Protein AF-A0A529NW35-F1 (afdb_monomer)

Mean predicted aligned error: 3.07 Å

Structure (mmCIF, N/CA/C/O backbone):
data_AF-A0A529NW35-F1
#
_entry.id   AF-A0A529NW35-F1
#
loop_
_atom_site.group_PDB
_atom_site.id
_atom_site.type_symbol
_atom_site.label_atom_id
_atom_site.label_alt_id
_atom_site.label_comp_id
_atom_site.label_asym_id
_atom_site.label_entity_id
_atom_site.label_seq_id
_atom_site.pdbx_PDB_ins_code
_atom_site.Cartn_x
_atom_site.Cartn_y
_atom_site.Cartn_z
_atom_site.occupancy
_atom_site.B_iso_or_equiv
_atom_site.auth_seq_id
_atom_si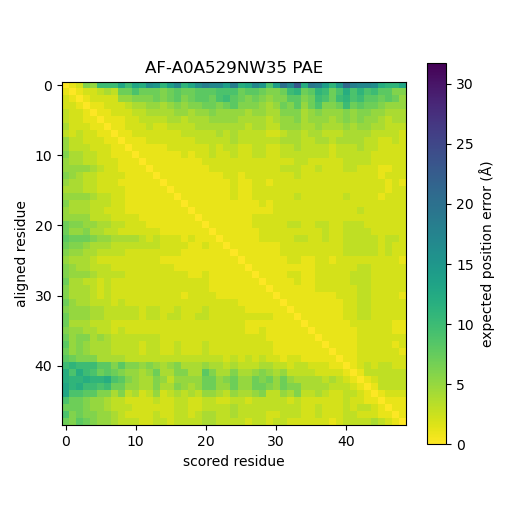te.auth_comp_id
_atom_site.auth_asym_id
_atom_site.auth_atom_id
_atom_site.pdbx_PDB_model_num
ATOM 1 N N . MET A 1 1 ? 9.604 -10.390 -29.433 1.00 75.81 1 MET A N 1
ATOM 2 C CA . MET A 1 1 ? 8.894 -9.134 -29.757 1.00 75.81 1 MET A CA 1
ATOM 3 C C . MET A 1 1 ? 8.389 -8.549 -28.449 1.00 75.81 1 MET A C 1
ATOM 5 O O . MET A 1 1 ? 7.648 -9.238 -27.761 1.00 75.81 1 MET A O 1
ATOM 9 N N . ILE A 1 2 ? 8.853 -7.363 -28.050 1.00 90.31 2 ILE A N 1
ATOM 10 C CA . ILE A 1 2 ? 8.349 -6.691 -26.841 1.00 90.31 2 ILE A CA 1
ATOM 11 C C . ILE A 1 2 ? 7.020 -6.017 -27.204 1.00 90.31 2 ILE A C 1
ATOM 13 O O . ILE A 1 2 ? 6.972 -5.290 -28.191 1.00 90.31 2 ILE A O 1
ATOM 17 N N . ILE A 1 3 ? 5.958 -6.290 -26.436 1.00 94.69 3 ILE A N 1
ATOM 18 C CA . ILE A 1 3 ? 4.603 -5.747 -26.670 1.00 94.69 3 ILE A CA 1
ATOM 19 C C . ILE A 1 3 ? 4.423 -4.379 -25.982 1.00 94.69 3 ILE A C 1
ATOM 21 O O . ILE A 1 3 ? 3.651 -3.548 -26.447 1.00 94.69 3 ILE A O 1
ATOM 25 N N . GLY A 1 4 ? 5.182 -4.106 -24.918 1.00 95.00 4 GLY A N 1
ATOM 26 C CA . GLY A 1 4 ? 5.220 -2.806 -24.250 1.00 95.00 4 GLY A CA 1
ATOM 27 C C . GLY A 1 4 ? 6.154 -2.800 -23.040 1.00 95.00 4 GLY A C 1
ATOM 28 O O . GLY A 1 4 ? 6.569 -3.860 -22.569 1.00 95.00 4 GLY A O 1
ATOM 29 N N . ILE A 1 5 ? 6.485 -1.601 -22.552 1.00 95.12 5 ILE A N 1
ATOM 30 C CA . ILE A 1 5 ? 7.300 -1.368 -21.351 1.00 95.12 5 ILE A CA 1
ATOM 31 C C . ILE A 1 5 ? 6.610 -0.284 -20.517 1.00 95.12 5 ILE A C 1
ATOM 33 O O . ILE A 1 5 ? 6.128 0.702 -21.071 1.00 95.12 5 ILE A O 1
ATOM 37 N N . GLY A 1 6 ? 6.581 -0.466 -19.198 1.00 95.25 6 GLY A N 1
ATOM 38 C CA . GLY A 1 6 ? 6.089 0.520 -18.242 1.00 95.25 6 GLY A CA 1
ATOM 39 C C . GLY A 1 6 ? 7.073 0.696 -17.090 1.00 95.25 6 GLY A C 1
ATOM 40 O O . GLY A 1 6 ? 7.765 -0.247 -16.710 1.00 95.25 6 GLY A O 1
ATOM 41 N N . SER A 1 7 ? 7.134 1.911 -16.556 1.00 96.12 7 SER A N 1
ATOM 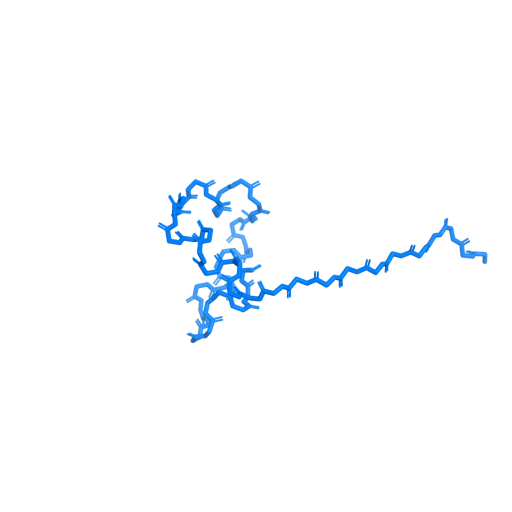42 C CA . SER A 1 7 ? 7.904 2.266 -15.365 1.00 96.12 7 SER A CA 1
ATOM 43 C C . SER A 1 7 ? 7.068 3.228 -14.533 1.00 96.12 7 SER A C 1
ATOM 45 O O . SER A 1 7 ? 6.413 4.105 -15.098 1.00 96.12 7 SER A O 1
ATOM 47 N N . ASP A 1 8 ? 7.085 3.054 -13.216 1.00 95.38 8 ASP A N 1
ATOM 48 C CA . ASP A 1 8 ? 6.418 3.943 -12.271 1.00 95.38 8 ASP A CA 1
ATOM 49 C C . ASP A 1 8 ? 7.277 4.134 -11.018 1.00 95.38 8 ASP A C 1
ATOM 51 O O . ASP A 1 8 ? 8.090 3.277 -10.661 1.00 95.38 8 ASP A O 1
ATOM 55 N N . LEU A 1 9 ? 7.091 5.281 -10.366 1.00 96.38 9 LEU A N 1
ATOM 56 C CA . LEU A 1 9 ? 7.727 5.640 -9.109 1.00 96.38 9 LEU A CA 1
ATOM 57 C C . LEU A 1 9 ? 6.710 6.332 -8.205 1.00 96.38 9 LEU A C 1
ATOM 59 O O . LEU A 1 9 ? 6.052 7.297 -8.597 1.00 96.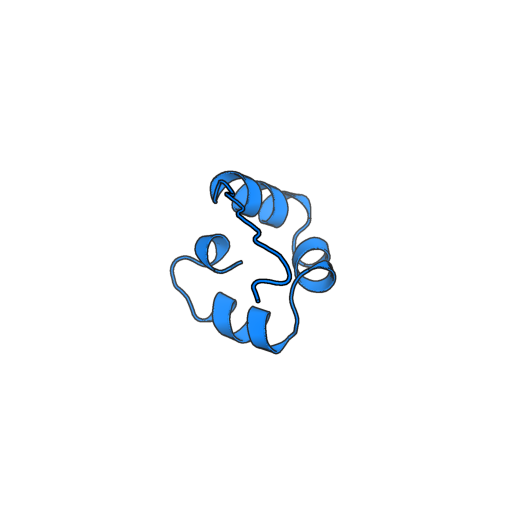38 9 LEU A O 1
ATOM 63 N N . ILE A 1 10 ? 6.662 5.900 -6.947 1.00 94.56 10 ILE A N 1
ATOM 64 C CA . ILE A 1 10 ? 5.805 6.497 -5.931 1.00 94.56 10 ILE A CA 1
ATOM 65 C C . ILE A 1 10 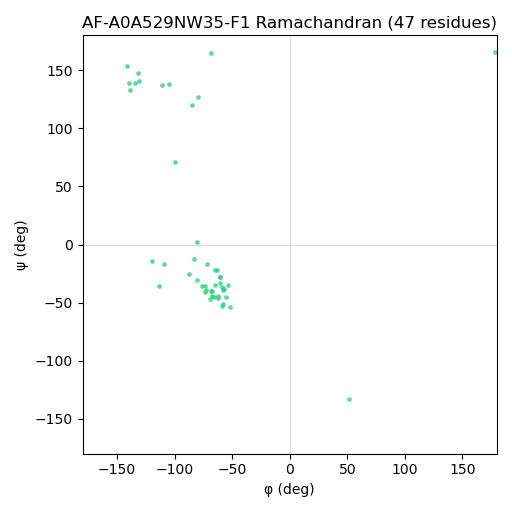? 6.592 6.801 -4.659 1.00 94.56 10 ILE A C 1
ATOM 67 O O . ILE A 1 10 ? 7.458 6.045 -4.226 1.00 94.56 10 ILE A O 1
ATOM 71 N N . ASP A 1 11 ? 6.277 7.944 -4.060 1.00 96.94 11 ASP A N 1
ATOM 72 C CA . ASP A 1 11 ? 6.797 8.340 -2.758 1.00 96.94 11 ASP A CA 1
ATOM 73 C C . ASP A 1 11 ? 5.928 7.725 -1.657 1.00 96.94 11 ASP 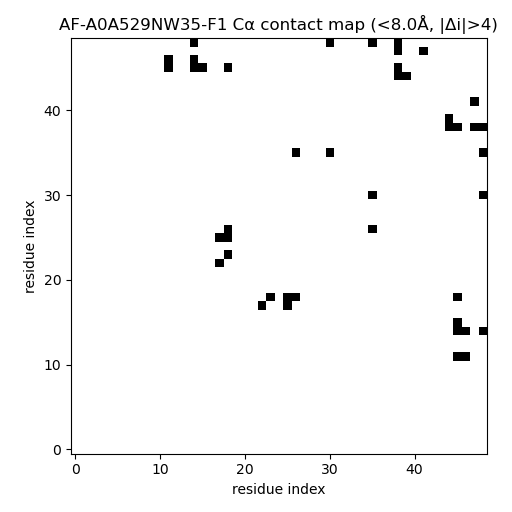A C 1
ATOM 75 O O . ASP A 1 11 ? 4.733 8.025 -1.572 1.00 96.94 11 ASP A O 1
ATOM 79 N N . ILE A 1 12 ? 6.535 6.911 -0.792 1.00 96.19 12 ILE A N 1
ATOM 80 C CA . ILE A 1 12 ? 5.868 6.233 0.331 1.00 96.19 12 ILE A CA 1
ATOM 81 C C . ILE A 1 12 ? 5.118 7.235 1.221 1.00 96.19 12 ILE A C 1
ATOM 83 O O . ILE A 1 12 ? 4.000 6.965 1.655 1.00 96.19 12 ILE A O 1
ATOM 87 N N . ARG A 1 13 ? 5.643 8.456 1.388 1.00 96.75 13 ARG A N 1
ATOM 88 C CA . ARG A 1 13 ? 5.001 9.510 2.196 1.00 96.75 13 ARG A CA 1
ATOM 89 C C . ARG A 1 13 ? 3.646 9.943 1.639 1.00 96.75 13 ARG A C 1
ATOM 91 O O . ARG A 1 13 ? 2.822 10.513 2.354 1.00 96.75 13 ARG A O 1
ATOM 98 N N . ARG A 1 14 ? 3.388 9.719 0.345 1.00 96.56 14 ARG A N 1
ATOM 99 C CA . ARG A 1 14 ? 2.067 9.958 -0.262 1.00 96.56 14 ARG A CA 1
ATOM 100 C C . ARG A 1 14 ? 1.078 8.857 0.100 1.00 96.56 14 ARG A C 1
ATOM 102 O O . ARG A 1 14 ? -0.100 9.166 0.291 1.00 96.56 14 ARG A O 1
ATOM 109 N N . ILE A 1 15 ? 1.543 7.612 0.196 1.00 96.19 15 ILE A N 1
ATOM 110 C CA . ILE A 1 15 ? 0.721 6.488 0.648 1.00 96.19 15 ILE A CA 1
ATOM 111 C C . ILE A 1 15 ? 0.374 6.665 2.123 1.00 96.19 15 ILE A C 1
ATOM 113 O O . ILE A 1 15 ? -0.801 6.582 2.463 1.00 96.19 15 ILE A O 1
ATOM 117 N N . GLU A 1 16 ? 1.340 7.042 2.966 1.00 96.69 16 GLU A N 1
ATOM 118 C CA . GLU A 1 16 ? 1.105 7.364 4.383 1.00 96.69 16 GLU A CA 1
ATOM 119 C C . GLU A 1 16 ? -0.018 8.396 4.548 1.00 96.69 16 GLU A C 1
ATOM 121 O O . GLU A 1 16 ? -1.038 8.112 5.172 1.00 96.69 16 GLU A O 1
ATOM 126 N N . LYS A 1 17 ? 0.090 9.546 3.868 1.00 97.69 17 LYS A N 1
ATOM 127 C CA . LYS A 1 17 ? -0.951 10.590 3.901 1.00 97.69 17 LYS A CA 1
ATOM 128 C C . LYS A 1 17 ? -2.306 10.110 3.381 1.00 97.69 17 LYS A C 1
ATOM 130 O O . LYS A 1 17 ? -3.345 10.585 3.831 1.00 97.69 17 LYS A O 1
ATOM 135 N N . SER A 1 18 ? -2.317 9.207 2.402 1.00 97.12 18 SER A N 1
ATOM 136 C CA . SER A 1 18 ? -3.561 8.667 1.840 1.00 97.12 18 SER A CA 1
ATOM 137 C C . SER A 1 18 ? -4.226 7.691 2.806 1.00 97.12 18 SER A C 1
ATOM 139 O O . SER A 1 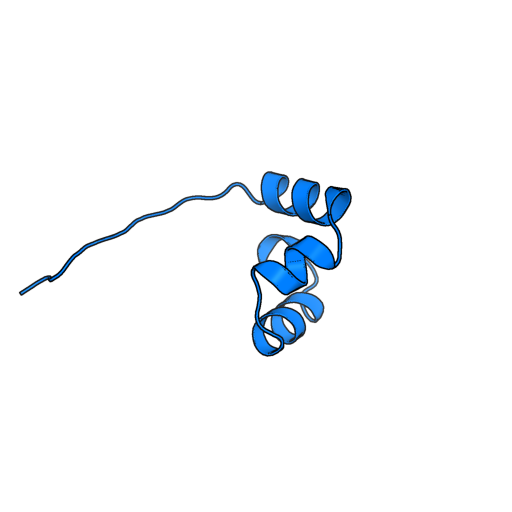18 ? -5.442 7.757 2.990 1.00 97.12 18 SER A O 1
ATOM 141 N N . LEU A 1 19 ? -3.435 6.842 3.464 1.00 95.94 19 LEU A N 1
ATOM 142 C CA . LEU A 1 19 ? -3.888 5.953 4.529 1.00 95.94 19 LEU A CA 1
ATOM 143 C C . LEU A 1 19 ? -4.430 6.756 5.716 1.00 95.94 19 LEU A C 1
ATOM 145 O O . LEU A 1 19 ? -5.517 6.452 6.192 1.00 95.94 19 LEU A O 1
ATOM 149 N N . GLU A 1 20 ? -3.744 7.819 6.139 1.00 96.75 20 GLU A N 1
ATOM 150 C CA . GLU A 1 20 ? -4.221 8.714 7.202 1.00 96.75 20 GLU A CA 1
ATOM 151 C C . GLU A 1 20 ? -5.531 9.416 6.820 1.00 96.75 20 GLU A C 1
ATOM 153 O O . GLU A 1 20 ? -6.476 9.458 7.606 1.00 96.75 20 GLU A O 1
ATOM 158 N N . ARG A 1 21 ? -5.619 9.952 5.595 1.00 98.00 21 ARG A N 1
ATOM 159 C CA . ARG A 1 21 ? -6.776 10.740 5.148 1.00 98.00 21 ARG A CA 1
ATOM 160 C C . ARG A 1 21 ? -8.018 9.897 4.866 1.00 98.00 21 ARG A C 1
ATOM 162 O O . ARG A 1 21 ? -9.137 10.378 5.040 1.00 98.00 21 ARG A O 1
ATOM 169 N N . HIS A 1 22 ? -7.839 8.692 4.335 1.00 97.44 22 HIS A N 1
ATOM 170 C CA . HIS A 1 22 ? -8.934 7.890 3.784 1.00 97.44 22 HIS A CA 1
ATOM 171 C C . HIS A 1 22 ? -9.123 6.542 4.482 1.00 97.44 22 HIS A C 1
ATOM 173 O O . HIS A 1 22 ? -10.170 5.915 4.296 1.00 97.44 22 HIS A O 1
ATOM 179 N N . GLY A 1 23 ? -8.149 6.097 5.277 1.00 94.75 23 GLY A N 1
ATOM 180 C CA . GLY A 1 23 ? -8.208 4.860 6.047 1.00 94.75 23 GLY A CA 1
ATOM 181 C C . GLY A 1 23 ? -8.604 3.657 5.198 1.00 94.75 23 GLY A C 1
ATOM 182 O O . GLY A 1 23 ? -8.123 3.461 4.077 1.00 94.75 23 GLY A O 1
ATOM 183 N N . GLN A 1 24 ? -9.554 2.879 5.717 1.00 95.94 24 GLN A N 1
ATOM 184 C CA . GLN A 1 24 ? -9.995 1.631 5.100 1.00 95.94 24 GLN A CA 1
ATOM 185 C C . GLN A 1 24 ? -10.582 1.813 3.695 1.00 95.94 24 GLN A C 1
ATOM 187 O O . GLN A 1 24 ? -10.457 0.922 2.858 1.00 95.94 24 GLN A O 1
ATOM 192 N N . ARG A 1 25 ? -11.165 2.981 3.391 1.00 97.62 25 ARG A N 1
ATOM 193 C CA . ARG A 1 25 ? -11.727 3.259 2.063 1.00 97.62 25 ARG A CA 1
ATOM 194 C C . ARG A 1 25 ? -10.649 3.295 0.977 1.00 97.62 25 ARG A C 1
ATOM 196 O O . ARG A 1 25 ? -10.927 2.907 -0.154 1.00 97.62 25 ARG A O 1
ATOM 203 N N . PHE A 1 26 ? -9.445 3.778 1.291 1.00 97.31 26 PHE A N 1
ATOM 204 C CA . PHE A 1 26 ? -8.322 3.727 0.350 1.00 97.31 26 PHE A CA 1
ATOM 205 C C . PHE A 1 26 ? -7.860 2.287 0.146 1.00 97.31 26 PHE A C 1
ATOM 207 O O . PHE A 1 26 ? -7.738 1.842 -0.992 1.00 97.31 26 PHE A O 1
ATOM 214 N N . ILE A 1 27 ? -7.704 1.551 1.247 1.00 96.81 27 ILE A N 1
ATOM 215 C CA . ILE A 1 27 ? -7.232 0.167 1.233 1.00 96.81 27 ILE A CA 1
ATOM 216 C C . ILE A 1 27 ? -8.163 -0.718 0.387 1.00 96.81 27 ILE A C 1
ATOM 218 O O . ILE A 1 27 ? -7.717 -1.341 -0.570 1.00 96.81 27 ILE A O 1
ATOM 222 N N . GLN A 1 28 ? -9.469 -0.694 0.661 1.00 97.50 28 GLN A N 1
ATOM 223 C CA . GLN A 1 28 ? -10.465 -1.511 -0.048 1.00 97.50 28 GLN A CA 1
ATOM 224 C C . GLN A 1 28 ? -10.622 -1.155 -1.532 1.00 97.50 28 GLN A C 1
ATOM 226 O O . GLN A 1 28 ? -11.131 -1.960 -2.306 1.00 97.50 28 GLN A O 1
ATOM 231 N N . ARG A 1 29 ? -10.231 0.059 -1.937 1.00 97.50 29 ARG A N 1
ATOM 232 C CA . ARG A 1 29 ? -10.339 0.500 -3.331 1.00 97.50 29 ARG A CA 1
ATOM 233 C C 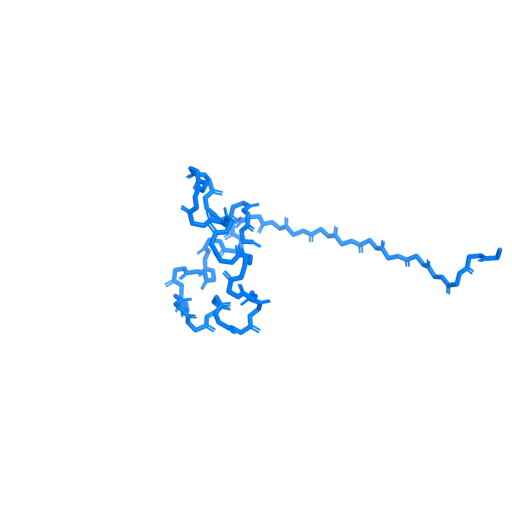. ARG A 1 29 ? -9.192 -0.020 -4.198 1.00 97.50 29 ARG A C 1
ATOM 235 O O . ARG A 1 29 ? -9.387 -0.160 -5.401 1.00 97.50 29 ARG A O 1
ATOM 242 N N . ILE A 1 30 ? -8.011 -0.212 -3.613 1.00 96.75 30 ILE A N 1
ATOM 243 C CA . ILE A 1 30 ? -6.766 -0.440 -4.360 1.00 96.75 30 ILE A CA 1
ATOM 244 C C . ILE A 1 30 ? -6.211 -1.849 -4.139 1.00 96.75 30 ILE A C 1
ATOM 246 O O . ILE A 1 30 ? -5.684 -2.428 -5.082 1.00 96.75 30 ILE A O 1
ATOM 250 N N . TYR A 1 31 ? -6.356 -2.408 -2.935 1.00 96.75 31 TYR A N 1
ATOM 251 C CA . TYR A 1 31 ? -5.742 -3.682 -2.560 1.00 96.75 31 TYR A CA 1
ATOM 252 C C . TYR A 1 31 ? -6.786 -4.774 -2.389 1.00 96.75 31 TYR A C 1
ATOM 254 O O . TYR A 1 31 ? -7.818 -4.593 -1.736 1.00 96.75 31 TYR A O 1
ATOM 262 N N . THR A 1 32 ? -6.458 -5.950 -2.902 1.00 97.69 32 THR A N 1
ATOM 263 C CA . THR A 1 32 ? -7.180 -7.190 -2.624 1.00 97.69 32 THR A CA 1
ATOM 264 C C . THR A 1 32 ? -6.992 -7.627 -1.171 1.00 97.69 32 THR A C 1
ATOM 266 O O . THR A 1 32 ? -6.077 -7.186 -0.473 1.00 97.69 32 THR A O 1
ATOM 269 N N . GLU A 1 33 ? -7.835 -8.543 -0.702 1.00 97.06 33 GLU A N 1
ATOM 270 C CA . GLU A 1 33 ? -7.744 -9.083 0.661 1.00 97.06 33 GLU A CA 1
ATOM 271 C C . GLU A 1 33 ? -6.391 -9.760 0.941 1.00 97.06 33 GLU A C 1
ATOM 273 O O . GLU A 1 33 ? -5.829 -9.615 2.026 1.00 97.06 33 GLU A O 1
ATOM 278 N N . VAL A 1 34 ? -5.825 -10.450 -0.056 1.00 96.88 34 VAL A N 1
ATOM 279 C CA . VAL A 1 34 ? -4.524 -11.131 0.064 1.00 96.88 34 VAL A CA 1
ATOM 280 C C . VAL A 1 34 ? -3.382 -10.123 0.217 1.00 96.88 34 VAL A C 1
ATOM 282 O O . VAL A 1 34 ? -2.469 -10.327 1.019 1.00 96.88 34 VAL A O 1
ATOM 285 N N . GLU A 1 35 ? -3.429 -9.014 -0.521 1.00 96.62 35 GLU A N 1
ATOM 286 C CA . GLU A 1 35 ? -2.430 -7.946 -0.420 1.00 96.62 35 GLU A CA 1
ATOM 287 C C . GLU A 1 35 ? -2.524 -7.216 0.919 1.00 96.62 35 GLU A C 1
ATOM 289 O O . GLU A 1 35 ? -1.495 -6.963 1.544 1.00 96.62 35 GLU A O 1
ATOM 294 N N . GLN A 1 36 ? -3.742 -6.965 1.406 1.00 95.81 36 GLN A N 1
ATOM 295 C CA . GLN A 1 36 ? -3.967 -6.409 2.742 1.00 95.81 36 GLN A CA 1
ATOM 296 C C . GLN A 1 36 ? -3.358 -7.309 3.816 1.00 95.81 36 GLN A C 1
ATOM 298 O O . GLN A 1 36 ? -2.538 -6.850 4.608 1.00 95.81 36 GLN A O 1
ATOM 303 N N . ALA A 1 37 ? -3.666 -8.609 3.795 1.00 95.50 37 ALA A N 1
ATOM 304 C CA . ALA A 1 37 ? -3.107 -9.563 4.749 1.00 95.50 37 ALA A CA 1
ATOM 305 C C . ALA A 1 37 ? -1.568 -9.580 4.719 1.00 95.50 37 ALA A C 1
ATOM 307 O O . ALA A 1 37 ? -0.918 -9.658 5.761 1.00 95.50 37 ALA A O 1
ATOM 308 N N . ARG A 1 38 ? -0.956 -9.465 3.53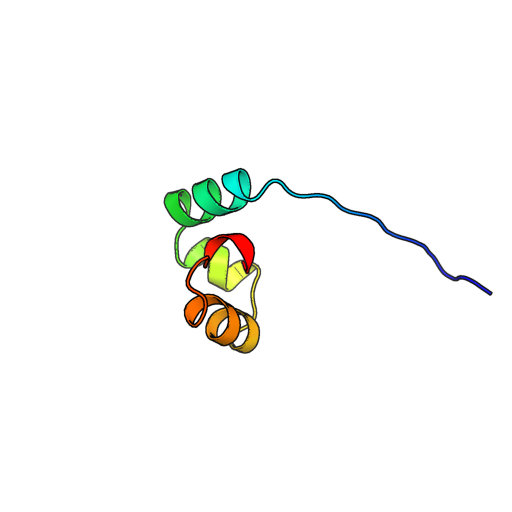5 1.00 94.50 38 ARG A N 1
ATOM 309 C CA . ARG A 1 38 ? 0.503 -9.370 3.407 1.00 94.50 38 ARG A CA 1
ATOM 310 C C . ARG A 1 38 ? 1.054 -8.083 4.026 1.00 94.50 38 ARG A C 1
ATOM 312 O O . AR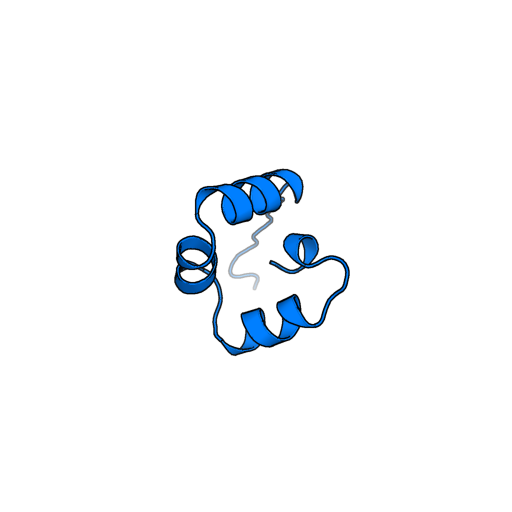G A 1 38 ? 2.078 -8.141 4.708 1.00 94.50 38 ARG A O 1
ATOM 319 N N . SER A 1 39 ? 0.417 -6.946 3.764 1.00 94.50 39 SER A N 1
ATOM 320 C CA . SER A 1 39 ? 0.886 -5.634 4.213 1.00 94.50 39 SER A CA 1
ATOM 321 C C . SER A 1 39 ? 0.691 -5.430 5.712 1.00 94.50 39 SER A C 1
ATOM 323 O O . SER A 1 39 ? 1.606 -4.944 6.368 1.00 94.50 39 SER A O 1
ATOM 325 N N . GLU A 1 40 ? -0.428 -5.884 6.284 1.00 93.31 40 GLU A N 1
ATOM 326 C CA . GLU A 1 40 ? -0.692 -5.824 7.733 1.00 93.31 40 GLU A CA 1
ATOM 327 C C . GLU A 1 40 ? 0.339 -6.601 8.568 1.00 93.31 40 GLU A C 1
ATOM 329 O O . GLU A 1 40 ? 0.640 -6.217 9.694 1.00 93.31 40 GLU A O 1
ATOM 334 N N . ASN A 1 41 ? 0.949 -7.649 8.007 1.00 91.81 41 ASN A N 1
ATOM 335 C CA . ASN A 1 41 ? 1.991 -8.429 8.682 1.00 91.81 41 ASN A CA 1
ATOM 336 C C . ASN A 1 41 ? 3.392 -7.786 8.627 1.00 91.81 41 ASN A C 1
ATOM 338 O O . ASN A 1 41 ? 4.364 -8.379 9.103 1.00 91.81 41 ASN A O 1
ATOM 342 N N . ARG A 1 42 ? 3.541 -6.595 8.032 1.00 90.12 42 ARG A N 1
ATOM 343 C CA . ARG A 1 42 ? 4.832 -5.902 7.921 1.00 90.12 42 ARG A CA 1
ATOM 344 C C . ARG A 1 42 ? 4.945 -4.743 8.898 1.00 90.12 42 ARG A C 1
ATOM 346 O O . ARG A 1 42 ? 4.049 -3.917 9.016 1.00 90.12 42 ARG A O 1
ATOM 353 N N . ALA A 1 43 ? 6.129 -4.620 9.502 1.00 85.38 43 ALA A N 1
ATOM 354 C CA . ALA A 1 43 ? 6.465 -3.506 10.388 1.00 85.38 43 ALA A CA 1
ATOM 355 C C . ALA A 1 43 ? 6.338 -2.138 9.686 1.00 85.38 43 ALA A C 1
ATOM 357 O O . ALA A 1 43 ? 5.836 -1.184 10.270 1.00 85.38 43 ALA A O 1
ATOM 358 N N . ALA A 1 44 ? 6.746 -2.050 8.415 1.00 86.94 44 ALA A N 1
ATOM 359 C CA . ALA A 1 44 ? 6.620 -0.847 7.592 1.00 86.94 44 ALA A CA 1
ATOM 360 C C . ALA A 1 44 ? 5.406 -0.944 6.654 1.00 86.94 44 ALA A C 1
ATOM 362 O O . ALA A 1 44 ? 5.545 -1.110 5.442 1.00 86.94 44 ALA A O 1
ATOM 363 N N . ARG A 1 45 ? 4.204 -0.854 7.231 1.00 88.88 45 ARG A N 1
ATOM 364 C CA . ARG A 1 45 ? 2.931 -1.097 6.536 1.00 88.88 45 ARG A CA 1
ATOM 365 C C . ARG A 1 45 ? 2.738 -0.240 5.280 1.00 88.88 45 ARG A C 1
ATOM 367 O O . ARG A 1 45 ? 2.373 -0.759 4.230 1.00 88.88 45 ARG A O 1
ATOM 374 N N . ALA A 1 46 ? 3.033 1.058 5.368 1.00 89.38 46 ALA A N 1
ATOM 375 C CA . ALA A 1 46 ? 2.850 2.013 4.272 1.00 89.38 46 ALA A CA 1
ATOM 376 C C . ALA A 1 46 ? 3.852 1.855 3.117 1.00 89.38 46 ALA A C 1
ATOM 378 O O . ALA A 1 46 ? 3.604 2.368 2.040 1.00 89.38 46 ALA A O 1
ATOM 379 N N . ALA A 1 47 ? 4.969 1.152 3.325 1.00 91.81 47 ALA A N 1
ATOM 380 C CA . ALA A 1 47 ? 5.901 0.815 2.248 1.00 91.81 47 ALA A CA 1
ATOM 381 C C . ALA A 1 47 ? 5.465 -0.440 1.472 1.00 91.81 47 ALA A C 1
ATOM 383 O O . ALA A 1 47 ? 6.049 -0.779 0.445 1.00 91.81 47 ALA A O 1
ATOM 384 N N . SER A 1 48 ? 4.497 -1.182 2.015 1.00 91.38 48 SER A N 1
ATOM 385 C CA . SER A 1 48 ? 3.944 -2.395 1.412 1.00 91.38 48 SER A CA 1
ATOM 386 C C . SER A 1 48 ? 2.522 -2.245 0.893 1.00 91.38 48 SER A C 1
ATOM 388 O O . SER A 1 48 ? 2.089 -3.094 0.117 1.00 91.38 48 SER A O 1
ATOM 390 N N . TYR A 1 49 ? 1.822 -1.202 1.333 1.00 90.69 49 TYR A N 1
ATOM 391 C CA . TYR A 1 49 ? 0.705 -0.639 0.596 1.00 90.69 49 TYR A CA 1
ATOM 392 C C . TYR A 1 49 ? 1.301 0.188 -0.541 1.00 90.69 49 TYR A C 1
ATOM 394 O O . TYR A 1 49 ? 1.053 -0.162 -1.713 1.00 90.69 49 TYR A O 1
#

pLDDT: mean 94.49, std 4.01, range [75.81, 98.0]

Foldseek 3Di:
DDPDDDDDDDDLVVLVVCCVVQPVNVCVVPDDPVLQVVLVPDPSNSVSD

Sequence (49 aa):
MIIGIGSDLIDIRRIEKSLERHGQRFIQRIYTEVEQARSENRAARAASY

Radius of gyration: 13.24 Å; Cα contacts (8 Å, |Δi|>4): 22; chains: 1; bounding box: 21×22×40 Å

Nearest PDB structures (foldseek):
  5vcb-assembly3_M  TM=8.079E-01  e=5.379E-01  Escherichia coli K-12
  5cmo-assembly1_B  TM=8.753E-01  e=9.174E-01  Neisseria meningitidis FAM18
  5vcb-assembly3_O  TM=8.184E-01  e=8.028E-01  Escherichia coli K-12
  5vcb-assembly5_U  TM=8.086E-01  e=8.028E-01  Escherichia coli K-12
  5xuh-assembly1_B  TM=8.110E-01  e=9.808E-01  Escherichia coli K-12

Secondary structure (DSSP, 8-state):
-----------HHHHHHHHHHHTHHHHHHH--HHHHHHHHTSSSGGGT-

Solvent-accessible surface area (backbone atoms only — not comparable to full-atom values): 3196 Å² total; per-residue (Å²): 134,88,91,78,85,88,86,87,88,82,63,50,73,56,46,44,53,43,42,73,74,46,40,67,63,48,46,69,72,76,45,54,72,70,54,46,59,58,19,73,75,38,95,61,36,50,79,58,103